Protein AF-A0AB36RTF2-F1 (afdb_monomer_lite)

Foldseek 3Di:
DLCVVPVDPDPVSVVVCCVPPPPVVVVVVVVVPPPPPD

Sequence (38 aa):
MTHLLERHRNARFMAHMDNFLPNWQSIKQQLNALELGV

InterPro domains:
  IPR002725 YgjP-like, metallopeptidase domain [PF01863] (1-33)

pLDDT: mean 90.16, std 9.28, range [53.72, 96.31]

Structure (mmCIF, N/CA/C/O backbone):
data_AF-A0AB36RTF2-F1
#
_entry.id   AF-A0AB36RTF2-F1
#
loop_
_atom_site.group_PDB
_atom_site.id
_atom_site.type_symbol
_atom_site.label_atom_id
_atom_site.label_alt_id
_atom_site.label_comp_id
_atom_site.label_asym_id
_atom_site.label_entity_id
_atom_site.label_seq_id
_atom_site.pdbx_PDB_ins_code
_atom_site.Cartn_x
_atom_site.Cartn_y
_atom_site.Cartn_z
_atom_site.occupancy
_atom_site.B_iso_or_equiv
_atom_site.auth_seq_id
_atom_site.auth_comp_id
_atom_site.auth_asym_id
_atom_site.auth_atom_id
_atom_site.pdbx_PDB_model_num
ATOM 1 N N . MET A 1 1 ? 7.784 1.591 1.000 1.00 75.12 1 MET A N 1
ATOM 2 C CA . MET A 1 1 ? 8.821 0.743 0.366 1.00 75.12 1 MET A CA 1
ATOM 3 C C . MET A 1 1 ? 8.548 0.494 -1.111 1.00 75.12 1 MET A C 1
ATOM 5 O O . MET A 1 1 ? 9.430 0.771 -1.904 1.00 75.12 1 MET A O 1
ATOM 9 N N . THR A 1 2 ? 7.348 0.074 -1.520 1.00 88.25 2 THR A N 1
ATOM 10 C CA . THR A 1 2 ? 7.019 -0.121 -2.950 1.00 88.25 2 THR A CA 1
ATOM 11 C C . THR A 1 2 ? 7.225 1.132 -3.809 1.00 88.25 2 THR A C 1
ATOM 13 O O . THR A 1 2 ? 7.738 1.023 -4.913 1.00 88.25 2 THR A O 1
ATOM 16 N N . HIS A 1 3 ? 6.965 2.331 -3.272 1.00 88.69 3 HIS A N 1
ATOM 17 C CA . HIS A 1 3 ? 7.255 3.600 -3.960 1.00 88.69 3 HIS A CA 1
ATOM 18 C C . HIS A 1 3 ? 8.744 3.916 -4.183 1.00 88.69 3 HIS A C 1
ATOM 20 O O . HIS A 1 3 ? 9.061 4.763 -5.012 1.00 88.69 3 HIS A O 1
ATOM 26 N N . LEU A 1 4 ? 9.656 3.246 -3.467 1.00 92.00 4 LEU A N 1
ATOM 27 C CA . LEU A 1 4 ? 11.095 3.342 -3.738 1.00 92.00 4 LEU A CA 1
ATOM 28 C C . LEU A 1 4 ? 11.493 2.492 -4.953 1.00 92.00 4 LEU A C 1
ATOM 30 O O . LEU A 1 4 ? 12.462 2.814 -5.629 1.00 92.00 4 LEU A O 1
ATOM 34 N N . LEU A 1 5 ? 10.747 1.415 -5.219 1.00 90.44 5 LEU A N 1
ATOM 35 C CA . LEU A 1 5 ? 10.976 0.502 -6.342 1.00 90.44 5 LEU A CA 1
ATOM 36 C C . LEU A 1 5 ? 10.212 0.931 -7.598 1.00 90.44 5 LEU A C 1
ATOM 38 O O . LEU A 1 5 ? 10.677 0.711 -8.711 1.00 90.44 5 LEU A O 1
ATOM 42 N N . GLU A 1 6 ? 9.042 1.542 -7.424 1.00 94.38 6 GLU A N 1
ATOM 43 C CA . GLU A 1 6 ? 8.178 1.959 -8.518 1.00 94.38 6 GLU A CA 1
ATOM 44 C C . GLU A 1 6 ? 7.502 3.295 -8.186 1.00 94.38 6 GLU A C 1
ATOM 46 O O . GLU A 1 6 ? 6.707 3.417 -7.250 1.00 94.38 6 GLU A O 1
ATOM 51 N N . ARG A 1 7 ? 7.822 4.321 -8.977 1.00 93.69 7 ARG A N 1
ATOM 52 C CA . ARG A 1 7 ? 7.352 5.691 -8.747 1.00 93.69 7 ARG A CA 1
ATOM 53 C C . ARG A 1 7 ? 5.852 5.820 -8.998 1.00 93.69 7 ARG A C 1
ATOM 55 O O . ARG A 1 7 ? 5.177 6.570 -8.294 1.00 93.69 7 ARG A O 1
ATOM 62 N N . HIS A 1 8 ? 5.332 5.111 -9.998 1.00 95.12 8 HIS A N 1
ATOM 63 C CA . HIS A 1 8 ? 3.954 5.266 -10.458 1.00 95.12 8 HIS A CA 1
ATOM 64 C C . HIS A 1 8 ? 3.067 4.127 -9.967 1.00 95.12 8 HIS A C 1
ATOM 66 O O . HIS A 1 8 ? 3.472 2.976 -9.981 1.00 95.12 8 HIS A O 1
ATOM 72 N N . ARG A 1 9 ? 1.805 4.407 -9.615 1.00 92.12 9 ARG A N 1
ATOM 73 C CA . ARG A 1 9 ? 0.823 3.357 -9.274 1.00 92.12 9 ARG A CA 1
ATOM 74 C C . ARG A 1 9 ? 0.299 2.655 -10.536 1.00 92.12 9 ARG A C 1
ATOM 76 O O . ARG A 1 9 ? -0.872 2.774 -10.876 1.00 92.12 9 ARG A O 1
ATOM 83 N N . ASN A 1 10 ? 1.197 1.979 -11.247 1.00 95.31 10 ASN A N 1
ATOM 84 C CA . ASN A 1 10 ? 0.945 1.215 -12.468 1.00 95.31 10 ASN A CA 1
ATOM 85 C C . ASN A 1 10 ? 0.817 -0.296 -12.160 1.00 95.31 10 ASN A C 1
ATOM 87 O O . ASN A 1 10 ? 0.808 -0.709 -11.001 1.00 95.31 10 ASN A O 1
ATOM 91 N N . ALA A 1 11 ? 0.737 -1.139 -13.194 1.00 96.31 11 ALA A N 1
ATOM 92 C CA . ALA A 1 11 ? 0.620 -2.590 -13.023 1.00 96.31 11 ALA A CA 1
ATOM 93 C C . ALA A 1 11 ? 1.810 -3.221 -12.269 1.00 96.31 11 ALA A C 1
ATOM 95 O O . ALA A 1 11 ? 1.608 -4.113 -11.448 1.00 96.31 11 ALA A O 1
ATOM 96 N N . ARG A 1 12 ? 3.040 -2.730 -12.482 1.00 95.31 12 ARG A N 1
ATOM 97 C CA . ARG A 1 12 ? 4.236 -3.214 -11.767 1.00 95.31 12 ARG A CA 1
ATOM 98 C C . ARG A 1 12 ? 4.175 -2.859 -10.285 1.00 95.31 12 ARG A C 1
ATOM 100 O O . ARG A 1 12 ? 4.516 -3.684 -9.444 1.00 95.31 12 ARG A O 1
ATOM 107 N N . PHE A 1 13 ? 3.672 -1.670 -9.955 1.00 96.12 13 PHE A N 1
ATOM 108 C CA . PHE A 1 13 ? 3.424 -1.280 -8.569 1.00 96.12 13 PHE A CA 1
ATOM 109 C C . PHE A 1 13 ? 2.428 -2.218 -7.889 1.00 96.12 13 PHE A C 1
ATOM 111 O O . PHE A 1 13 ? 2.680 -2.649 -6.768 1.00 96.12 13 PHE A O 1
ATOM 118 N N . MET A 1 14 ? 1.323 -2.561 -8.564 1.00 94.31 14 MET A N 1
ATOM 119 C CA . MET A 1 14 ? 0.341 -3.500 -8.008 1.00 94.31 14 MET A CA 1
ATOM 120 C C . MET A 1 14 ? 0.957 -4.883 -7.788 1.00 94.31 14 MET A C 1
ATOM 122 O O . MET A 1 14 ? 0.804 -5.426 -6.704 1.00 94.31 14 MET A O 1
ATOM 126 N N . ALA A 1 15 ? 1.764 -5.383 -8.729 1.00 94.88 15 ALA A N 1
ATOM 127 C CA . ALA A 1 15 ? 2.479 -6.648 -8.550 1.00 94.88 15 ALA A CA 1
ATOM 128 C C . ALA A 1 15 ? 3.434 -6.624 -7.338 1.00 94.88 15 ALA A C 1
ATOM 130 O O . ALA A 1 15 ? 3.530 -7.596 -6.591 1.00 94.88 15 ALA A O 1
ATOM 131 N N . HIS A 1 16 ? 4.123 -5.504 -7.089 1.00 95.25 16 HIS A N 1
ATOM 132 C CA . HIS A 1 16 ? 4.927 -5.346 -5.874 1.00 95.25 16 HIS A CA 1
ATOM 133 C C . HIS A 1 16 ? 4.071 -5.294 -4.604 1.00 95.25 16 HIS A C 1
ATOM 135 O O . HIS A 1 16 ? 4.477 -5.847 -3.585 1.00 95.25 16 HIS A O 1
ATOM 141 N N . MET A 1 17 ? 2.903 -4.649 -4.647 1.00 95.44 17 MET A N 1
ATOM 142 C CA . MET A 1 17 ? 1.964 -4.643 -3.524 1.00 95.44 17 MET A CA 1
ATOM 143 C C . MET A 1 17 ? 1.447 -6.052 -3.224 1.00 95.44 17 MET A C 1
ATOM 145 O O . MET A 1 17 ? 1.429 -6.433 -2.062 1.00 95.44 17 MET A O 1
ATOM 149 N N . ASP A 1 18 ? 1.113 -6.844 -4.243 1.00 94.50 18 ASP A N 1
ATOM 150 C CA . ASP A 1 18 ? 0.653 -8.224 -4.062 1.00 94.50 18 ASP A CA 1
ATOM 151 C C . ASP A 1 18 ? 1.750 -9.115 -3.445 1.00 94.50 18 ASP A C 1
ATOM 153 O O . ASP A 1 18 ? 1.465 -9.926 -2.566 1.00 94.50 18 ASP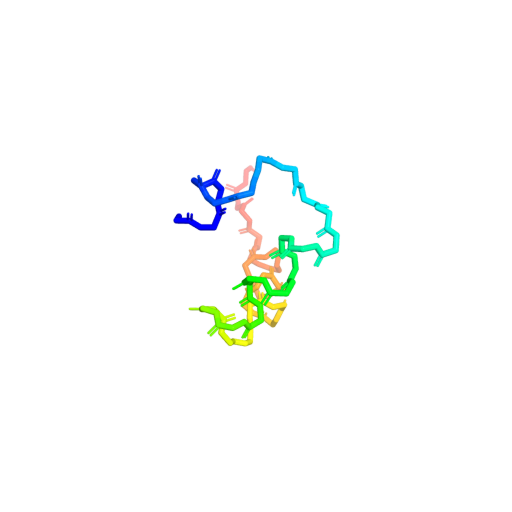 A O 1
ATOM 157 N N . ASN A 1 19 ? 3.015 -8.915 -3.839 1.00 94.44 19 ASN A N 1
ATOM 158 C CA . ASN A 1 19 ? 4.153 -9.694 -3.334 1.00 94.44 19 ASN A CA 1
ATOM 159 C C . ASN A 1 19 ? 4.601 -9.304 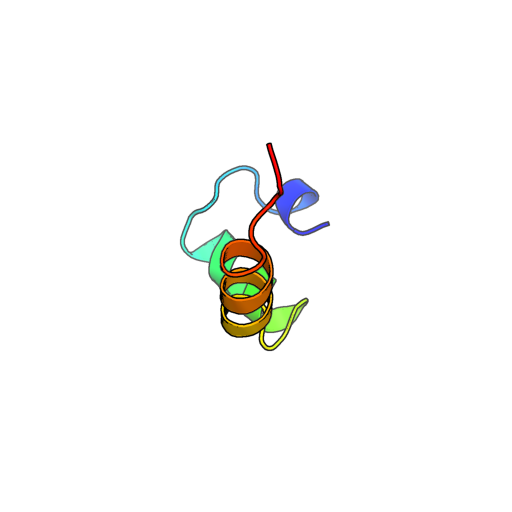-1.916 1.00 94.44 19 ASN A C 1
ATOM 161 O O . ASN A 1 19 ? 4.963 -10.171 -1.125 1.00 94.44 19 ASN A O 1
ATOM 165 N N . PHE A 1 20 ? 4.642 -8.007 -1.599 1.00 94.44 20 PHE A N 1
ATOM 166 C CA . PHE A 1 20 ? 5.200 -7.515 -0.331 1.00 94.44 20 PHE A CA 1
ATOM 167 C C . PHE A 1 20 ? 4.145 -7.162 0.715 1.00 94.44 20 PHE A C 1
ATOM 169 O O . PHE A 1 20 ? 4.473 -7.040 1.894 1.00 94.44 20 PHE A O 1
ATOM 176 N N . LEU A 1 21 ? 2.898 -6.961 0.297 1.00 92.75 21 LEU A N 1
ATOM 177 C CA . LEU A 1 21 ? 1.794 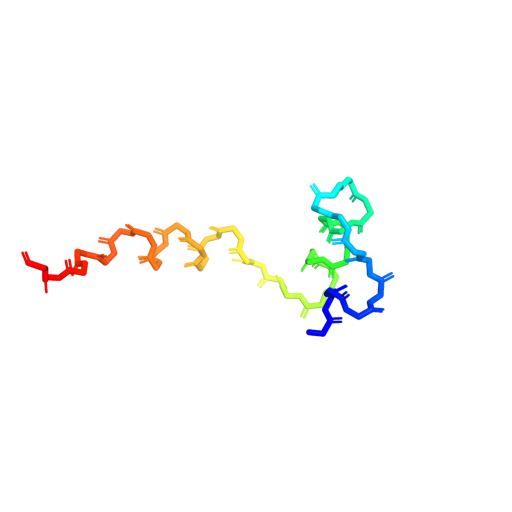-6.573 1.163 1.00 92.75 21 LEU A CA 1
ATOM 178 C C . LEU A 1 21 ? 0.550 -7.418 0.825 1.00 92.75 21 LEU A C 1
ATOM 180 O O . LEU A 1 21 ? -0.436 -6.903 0.290 1.00 92.75 21 LEU A O 1
ATOM 184 N N . PRO A 1 22 ? 0.578 -8.732 1.112 1.00 90.25 22 PRO A N 1
ATOM 185 C CA . PRO A 1 22 ? -0.562 -9.597 0.839 1.00 90.25 22 PRO A CA 1
ATOM 186 C C . PRO A 1 22 ? -1.826 -9.052 1.522 1.00 90.25 22 PRO A C 1
ATOM 188 O O . PRO A 1 22 ? -1.779 -8.561 2.650 1.00 90.25 22 PRO A O 1
ATOM 191 N N . ASN A 1 23 ? -2.964 -9.132 0.829 1.00 94.38 23 ASN A N 1
ATOM 192 C CA . ASN A 1 23 ? -4.270 -8.607 1.258 1.00 94.38 23 ASN A CA 1
ATOM 193 C C . ASN A 1 23 ? -4.391 -7.072 1.336 1.00 94.38 23 ASN A C 1
ATOM 195 O O . ASN A 1 23 ? -5.356 -6.564 1.918 1.00 94.38 23 ASN A O 1
ATOM 199 N N . TRP A 1 24 ? -3.472 -6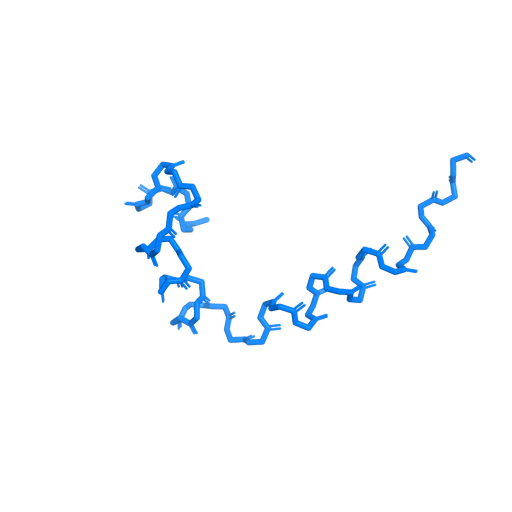.308 0.731 1.00 94.19 24 TRP A N 1
ATOM 200 C CA . TRP A 1 24 ? -3.519 -4.841 0.768 1.00 94.19 24 TRP A CA 1
ATOM 201 C C . TRP A 1 24 ? -4.838 -4.249 0.256 1.00 94.19 24 TRP A C 1
ATOM 203 O O . TRP A 1 24 ? -5.236 -3.191 0.742 1.00 94.19 24 TRP A O 1
ATOM 213 N N . GLN A 1 25 ? -5.538 -4.896 -0.690 1.00 94.56 25 GLN A N 1
ATOM 214 C CA . GLN A 1 25 ? -6.841 -4.402 -1.148 1.00 94.56 25 GLN A CA 1
ATOM 215 C C . GLN A 1 25 ? -7.879 -4.420 -0.017 1.00 94.56 25 GLN A C 1
ATOM 217 O O . GLN A 1 25 ? -8.587 -3.431 0.160 1.00 94.56 25 GLN A O 1
ATOM 222 N N . SER A 1 26 ? -7.938 -5.504 0.765 1.00 95.75 26 SER A N 1
ATOM 223 C CA . SER A 1 26 ? -8.873 -5.640 1.891 1.00 95.75 26 SER A CA 1
ATOM 224 C C . SER A 1 26 ? -8.542 -4.649 3.004 1.00 95.75 26 SER A C 1
ATOM 226 O O . SER A 1 26 ? -9.420 -3.941 3.489 1.00 95.75 26 SER A O 1
ATOM 228 N N . ILE A 1 27 ? -7.257 -4.511 3.344 1.00 94.06 27 ILE A N 1
ATOM 229 C CA . ILE A 1 27 ? -6.803 -3.531 4.341 1.00 94.06 27 ILE A CA 1
ATOM 230 C C . ILE A 1 27 ? -7.150 -2.111 3.882 1.00 94.06 27 ILE A C 1
ATOM 232 O O . ILE A 1 27 ? -7.697 -1.329 4.650 1.00 94.06 27 ILE A O 1
ATOM 236 N N . LYS A 1 28 ? -6.899 -1.777 2.610 1.00 93.06 28 LYS A N 1
ATOM 237 C CA . LYS A 1 28 ? -7.268 -0.476 2.044 1.00 93.06 28 LYS A CA 1
ATOM 238 C C . LYS A 1 28 ? -8.776 -0.232 2.122 1.00 93.06 28 LYS A C 1
AT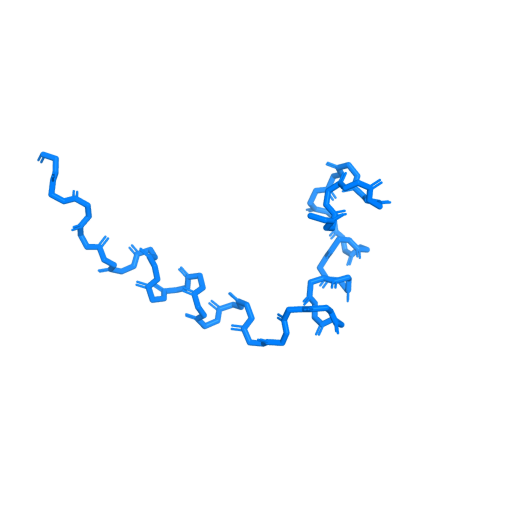OM 240 O O . LYS A 1 28 ? -9.183 0.876 2.447 1.00 93.06 28 LYS A O 1
ATOM 245 N N . GLN A 1 29 ? -9.597 -1.234 1.804 1.00 94.62 29 GLN A N 1
ATOM 246 C CA . GLN A 1 29 ? -11.053 -1.123 1.910 1.00 94.62 29 GLN A CA 1
ATOM 247 C C . GLN A 1 29 ? -11.490 -0.854 3.349 1.00 94.62 29 GLN A C 1
ATOM 249 O O . GLN A 1 29 ? -12.269 0.065 3.566 1.00 94.62 29 GLN A O 1
ATOM 254 N N . GLN A 1 30 ? -10.945 -1.591 4.319 1.00 94.25 30 GLN A N 1
ATOM 255 C CA . GLN A 1 30 ? -11.229 -1.378 5.739 1.00 94.25 30 GLN A CA 1
ATOM 256 C C . GLN A 1 30 ? -10.820 0.027 6.185 1.00 94.25 30 GLN A C 1
ATOM 258 O O . GLN A 1 30 ? -11.625 0.727 6.78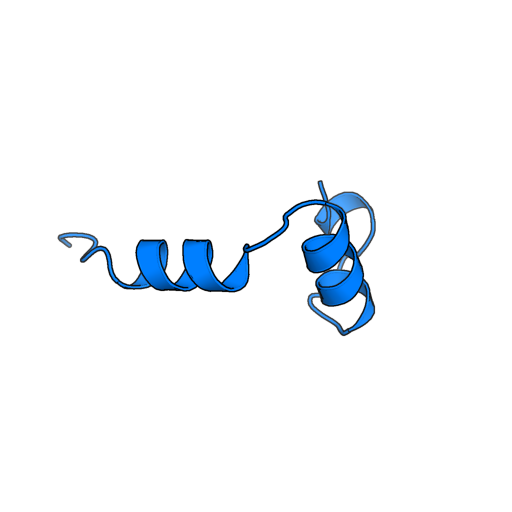3 1.00 94.25 30 GLN A O 1
ATOM 263 N N . LEU A 1 31 ? -9.611 0.472 5.832 1.00 92.94 31 LEU A N 1
ATOM 264 C CA . LEU A 1 31 ? -9.119 1.810 6.173 1.00 92.94 31 LEU A CA 1
ATOM 265 C C . LEU A 1 31 ? -9.965 2.922 5.550 1.00 92.94 31 LEU A C 1
ATOM 267 O O . LEU A 1 31 ? -10.233 3.917 6.207 1.00 92.94 31 LEU A O 1
ATOM 271 N N . ASN A 1 32 ? -10.404 2.752 4.304 1.00 90.62 32 ASN A N 1
ATOM 272 C CA . ASN A 1 32 ? -11.287 3.710 3.642 1.00 90.62 32 ASN A CA 1
ATOM 273 C C . ASN A 1 32 ? -12.706 3.721 4.231 1.00 90.62 32 ASN A C 1
ATOM 275 O O . ASN A 1 32 ? -13.415 4.707 4.063 1.00 90.62 32 ASN A O 1
ATOM 279 N N . ALA A 1 33 ? -13.131 2.616 4.847 1.00 91.25 33 ALA A N 1
ATOM 280 C CA . ALA A 1 33 ? -14.428 2.487 5.503 1.00 91.25 33 ALA A CA 1
ATOM 281 C C . ALA A 1 33 ? -14.421 3.017 6.943 1.00 91.25 33 ALA A C 1
ATOM 283 O O . ALA A 1 33 ? -15.489 3.201 7.522 1.00 91.25 33 ALA A O 1
ATOM 284 N N . LEU A 1 34 ? -13.244 3.269 7.525 1.00 91.50 34 LEU A N 1
ATOM 285 C CA . LEU A 1 34 ? -13.156 4.042 8.754 1.00 91.50 34 LEU A CA 1
ATOM 286 C C . LEU A 1 34 ? -13.587 5.470 8.416 1.00 91.50 34 LEU A C 1
ATOM 288 O O . LEU A 1 34 ? -12.893 6.172 7.679 1.00 91.50 34 LEU A O 1
ATOM 292 N N . GLU A 1 35 ? -14.740 5.893 8.939 1.00 74.88 35 GLU A N 1
ATOM 293 C CA . GLU A 1 35 ? -15.108 7.304 8.939 1.00 74.88 35 GLU A CA 1
ATOM 294 C C . GLU A 1 35 ? -14.016 8.056 9.698 1.00 74.88 35 GLU A C 1
ATOM 296 O O . GLU A 1 35 ? -13.889 7.975 10.921 1.00 74.88 35 GLU A O 1
ATOM 301 N N . LEU A 1 36 ? -13.172 8.760 8.947 1.00 73.25 36 LEU A N 1
ATOM 302 C CA . LEU A 1 36 ? -12.311 9.781 9.508 1.00 73.25 36 LEU A CA 1
ATOM 303 C C . LEU A 1 36 ? -13.274 10.876 9.953 1.00 73.25 36 LEU A C 1
ATOM 305 O O . LEU A 1 36 ? -13.744 11.635 9.114 1.00 73.25 36 LEU A O 1
ATOM 309 N N . GLY A 1 37 ? -13.652 10.871 11.232 1.00 63.81 37 GLY A N 1
ATOM 310 C CA . GLY A 1 37 ? -14.488 11.913 11.815 1.00 63.81 37 GLY A CA 1
ATOM 311 C C . GLY A 1 37 ? -13.812 13.265 11.607 1.00 63.81 37 GLY A C 1
ATOM 312 O O . GLY A 1 37 ? -12.881 13.604 12.338 1.00 63.81 37 GLY A O 1
ATOM 313 N N . VAL A 1 38 ? -14.241 13.975 10.565 1.00 53.72 38 VAL A N 1
ATOM 314 C CA . VAL A 1 38 ? -13.889 15.361 10.244 1.00 53.72 38 VAL A CA 1
ATOM 315 C C . VAL A 1 38 ? -15.084 16.230 10.587 1.00 53.72 38 VAL A C 1
ATOM 317 O O . VAL A 1 38 ? -16.213 15.830 10.224 1.00 53.72 38 VAL A O 1
#

Radius of gyration: 12.01 Å; chains: 1; bounding box: 26×25×25 Å

Secondary structure (DSSP, 8-state):
-HHHH-SS-SHHHHHHHHHHSTTHHHHHHHHHHS----

Organism: Neisseria meningitidis (NCBI:txid487)